Protein AF-A0A396J7H9-F1 (afdb_monomer_lite)

pLDDT: mean 82.08, std 14.5, range [37.91, 94.25]

InterPro domains:
  IPR004146 DC1 [PF03107] (6-38)
  IPR046349 C1-like domain superfamily [SSF57889] (6-44)

Secondary structure (DSSP, 8-state):
----------B-TTT--B--S--EEETTTTEEE-TTGGG--SEEE-SS-EEEP-S-PPP--

Sequence (61 aa):
MQIPPGNTPHYCNACEKDVNGFVYHCKSCGFDLHPCCAKLPMVLNDGEMKLYLYRKVSSPL

Structure (mmCIF, N/CA/C/O backbone):
data_AF-A0A396J7H9-F1
#
_entry.id   AF-A0A396J7H9-F1
#
loop_
_atom_site.group_PDB
_atom_site.id
_atom_site.type_symbol
_atom_site.label_atom_id
_atom_site.label_alt_id
_atom_site.label_comp_id
_atom_site.label_asym_id
_atom_site.label_entity_id
_atom_site.label_seq_id
_atom_site.pdbx_PDB_ins_code
_atom_site.Cartn_x
_atom_site.Cartn_y
_atom_site.Cartn_z
_atom_site.occupancy
_atom_site.B_iso_or_equiv
_atom_site.auth_seq_id
_atom_site.auth_comp_id
_atom_site.auth_asym_id
_atom_site.auth_atom_id
_atom_site.pdbx_PDB_model_num
ATOM 1 N N . MET A 1 1 ? 9.941 -15.691 -10.691 1.00 37.91 1 MET A N 1
ATOM 2 C CA . MET A 1 1 ? 9.382 -15.596 -12.057 1.00 37.91 1 MET A CA 1
ATOM 3 C C . MET A 1 1 ? 8.464 -14.375 -12.082 1.00 37.91 1 MET A C 1
ATOM 5 O O . MET A 1 1 ? 7.500 -14.425 -11.338 1.00 37.91 1 MET A O 1
ATOM 9 N N . GLN A 1 2 ? 8.639 -13.237 -12.755 1.00 44.00 2 GLN A N 1
ATOM 10 C CA . GLN A 1 2 ? 9.666 -12.483 -13.515 1.00 44.00 2 GLN A CA 1
ATOM 11 C C . GLN A 1 2 ? 9.317 -10.985 -13.224 1.00 44.00 2 GLN A C 1
ATOM 13 O O . GLN A 1 2 ? 8.195 -10.731 -12.794 1.00 44.00 2 GLN A O 1
ATOM 18 N N . ILE A 1 3 ? 10.166 -9.952 -13.331 1.00 51.41 3 ILE A N 1
ATOM 19 C CA . ILE A 1 3 ? 10.957 -9.477 -14.487 1.00 51.41 3 ILE A CA 1
ATOM 20 C C . ILE A 1 3 ? 12.121 -8.569 -13.992 1.00 51.41 3 ILE A C 1
ATOM 22 O O . ILE A 1 3 ? 11.883 -7.701 -13.156 1.00 51.41 3 ILE A O 1
ATOM 26 N N . PRO A 1 4 ? 13.345 -8.694 -14.544 1.00 49.94 4 PRO A N 1
ATOM 27 C CA . PRO A 1 4 ? 14.213 -7.588 -14.993 1.00 49.94 4 PRO A CA 1
ATOM 28 C C . PRO A 1 4 ? 14.152 -7.469 -16.542 1.00 49.94 4 PRO A C 1
ATOM 30 O O . PRO A 1 4 ? 13.770 -8.455 -17.173 1.00 49.94 4 PRO A O 1
ATOM 33 N N . PRO A 1 5 ? 14.583 -6.394 -17.235 1.00 50.84 5 PRO A N 1
ATOM 34 C CA . PRO A 1 5 ? 14.869 -5.021 -16.849 1.00 50.84 5 PRO A CA 1
ATOM 35 C C . PRO A 1 5 ? 13.916 -4.026 -17.549 1.00 50.84 5 PRO A C 1
ATOM 37 O O . PRO A 1 5 ? 13.762 -3.997 -18.768 1.00 50.84 5 PRO A O 1
ATOM 40 N N . GLY A 1 6 ? 13.354 -3.124 -16.764 1.00 52.56 6 GLY A N 1
ATOM 41 C CA . GLY A 1 6 ? 13.058 -1.764 -17.179 1.00 52.56 6 GLY A CA 1
ATOM 42 C C . GLY A 1 6 ? 13.517 -0.934 -16.000 1.00 52.56 6 GLY A C 1
ATOM 43 O O . GLY A 1 6 ? 13.075 -1.190 -14.886 1.00 52.56 6 GLY A O 1
ATOM 44 N N . ASN A 1 7 ? 14.439 0.005 -16.185 1.00 59.84 7 ASN A N 1
ATOM 45 C CA . ASN A 1 7 ? 14.892 0.893 -15.109 1.00 59.84 7 ASN A CA 1
ATOM 46 C C . ASN A 1 7 ? 13.783 1.880 -14.679 1.00 59.84 7 ASN A C 1
ATOM 48 O O . ASN A 1 7 ? 14.074 2.997 -14.268 1.00 59.84 7 ASN A O 1
ATOM 52 N N . THR A 1 8 ? 12.513 1.512 -14.863 1.00 65.12 8 THR A N 1
ATOM 53 C CA . THR A 1 8 ? 11.348 2.258 -14.421 1.00 65.12 8 THR A CA 1
ATOM 54 C C . THR A 1 8 ? 11.224 2.024 -12.924 1.00 65.12 8 THR A C 1
ATOM 56 O O . THR A 1 8 ? 10.905 0.902 -12.517 1.00 65.12 8 THR A O 1
ATOM 59 N N . PRO A 1 9 ? 11.514 3.038 -12.098 1.00 70.88 9 PRO A N 1
ATOM 60 C CA . PRO A 1 9 ? 11.341 2.918 -10.664 1.00 70.88 9 PRO A CA 1
ATOM 61 C C . PRO A 1 9 ? 9.864 2.631 -10.400 1.00 70.88 9 PRO A C 1
ATOM 63 O O . PRO A 1 9 ? 8.994 3.377 -10.852 1.00 70.88 9 PRO A O 1
ATOM 66 N N . HIS A 1 10 ? 9.574 1.537 -9.702 1.00 83.19 10 HIS A N 1
ATOM 67 C CA . HIS A 1 10 ? 8.240 1.324 -9.160 1.00 83.19 10 HIS A CA 1
ATOM 68 C C . HIS A 1 10 ? 8.101 2.162 -7.900 1.00 83.19 10 HIS A C 1
ATOM 70 O O . HIS A 1 10 ? 9.006 2.205 -7.068 1.00 83.19 10 HIS A O 1
ATOM 76 N N . TYR A 1 11 ? 6.953 2.804 -7.748 1.00 91.31 11 TYR A N 1
ATOM 77 C CA . TYR A 1 11 ? 6.696 3.715 -6.649 1.00 91.31 11 TYR A CA 1
ATOM 78 C C . TYR A 1 11 ? 5.472 3.252 -5.877 1.00 91.31 11 TYR A C 1
ATOM 80 O O . TYR A 1 11 ? 4.415 3.021 -6.456 1.00 91.31 11 TYR A O 1
ATOM 88 N N . CYS A 1 12 ? 5.604 3.106 -4.563 1.00 92.44 12 CYS A N 1
ATOM 89 C CA . CYS A 1 12 ? 4.496 2.657 -3.741 1.00 92.44 12 CYS A CA 1
ATOM 90 C C . CYS A 1 12 ? 3.484 3.786 -3.552 1.00 92.44 12 CYS A C 1
ATOM 92 O O . CYS A 1 12 ? 3.759 4.763 -2.855 1.00 92.44 12 CYS A O 1
ATOM 94 N N . ASN A 1 13 ? 2.276 3.617 -4.088 1.00 91.19 13 ASN A N 1
ATOM 95 C CA . ASN A 1 13 ? 1.199 4.603 -3.976 1.00 91.19 13 ASN A CA 1
ATOM 96 C C . ASN A 1 13 ? 0.697 4.818 -2.538 1.00 91.19 13 ASN A C 1
ATOM 98 O O . ASN A 1 13 ? -0.037 5.773 -2.301 1.00 91.19 13 ASN A O 1
ATOM 102 N N . ALA A 1 14 ? 1.046 3.938 -1.592 1.00 89.81 14 ALA A N 1
ATOM 103 C CA . ALA A 1 14 ? 0.609 4.049 -0.200 1.00 89.81 14 ALA A CA 1
ATOM 104 C C . ALA A 1 14 ? 1.592 4.818 0.689 1.00 89.81 14 ALA A C 1
ATOM 106 O O . ALA A 1 14 ? 1.168 5.656 1.475 1.00 89.81 14 ALA A O 1
ATOM 107 N N . CYS A 1 15 ? 2.889 4.505 0.613 1.00 91.62 15 CYS A N 1
ATOM 108 C CA . CYS A 1 15 ? 3.898 5.120 1.482 1.00 91.62 15 CYS A CA 1
ATOM 109 C C . CYS A 1 15 ? 4.772 6.147 0.766 1.00 91.62 15 CYS A C 1
ATOM 111 O O . CYS A 1 15 ? 5.643 6.734 1.403 1.00 91.62 15 CYS A O 1
ATOM 113 N N . GLU A 1 16 ? 4.542 6.340 -0.534 1.00 90.88 16 GLU A N 1
ATOM 114 C CA . GLU A 1 16 ? 5.204 7.359 -1.334 1.00 90.88 16 GLU A CA 1
ATOM 115 C C . GLU A 1 16 ? 6.736 7.176 -1.419 1.00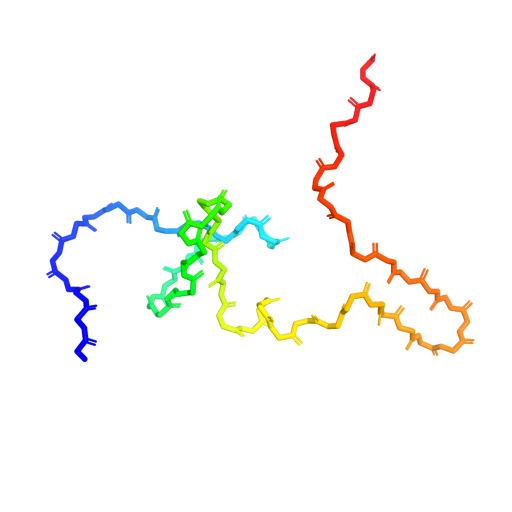 90.88 16 GLU A C 1
ATOM 117 O O . GLU A 1 16 ? 7.504 8.136 -1.484 1.00 90.88 16 GLU A O 1
ATOM 122 N N . LYS A 1 17 ? 7.189 5.914 -1.440 1.00 92.06 17 LYS A N 1
ATOM 123 C CA . LYS A 1 17 ? 8.607 5.522 -1.537 1.00 92.06 17 LYS A CA 1
ATOM 124 C C . LYS A 1 17 ? 8.848 4.539 -2.674 1.00 92.06 17 LYS A C 1
ATOM 126 O O . LYS A 1 17 ? 7.952 3.774 -3.041 1.00 92.06 17 LYS A O 1
ATOM 131 N N . ASP A 1 18 ? 10.088 4.495 -3.148 1.00 92.44 18 ASP A N 1
ATOM 132 C CA . ASP A 1 18 ? 10.534 3.540 -4.159 1.00 92.44 18 ASP A CA 1
ATOM 133 C C . ASP A 1 18 ? 10.364 2.084 -3.705 1.00 92.44 18 ASP A C 1
ATOM 135 O O . ASP A 1 18 ? 10.562 1.716 -2.539 1.00 92.44 18 ASP A O 1
ATOM 139 N N . VAL A 1 19 ? 9.997 1.225 -4.650 1.00 90.31 19 VAL A N 1
ATOM 140 C CA . VAL A 1 19 ? 9.901 -0.220 -4.471 1.00 90.31 19 VAL A CA 1
ATOM 141 C C . VAL A 1 19 ? 11.175 -0.859 -5.006 1.00 90.31 19 VAL A C 1
ATOM 143 O O . VAL A 1 19 ? 11.330 -1.090 -6.201 1.00 90.31 19 VAL A O 1
ATOM 146 N N . ASN A 1 20 ? 12.080 -1.198 -4.091 1.00 85.44 20 ASN A N 1
ATOM 147 C CA . ASN A 1 20 ? 13.259 -1.996 -4.407 1.00 85.44 20 ASN A CA 1
ATOM 148 C C . ASN A 1 20 ? 12.903 -3.484 -4.274 1.00 85.44 20 ASN A C 1
ATOM 150 O O . ASN A 1 20 ? 12.831 -4.013 -3.165 1.00 85.44 20 ASN A O 1
ATOM 154 N N . GLY A 1 21 ? 12.653 -4.159 -5.399 1.00 84.06 21 GLY A N 1
ATOM 155 C CA . GLY A 1 21 ? 12.356 -5.595 -5.444 1.00 84.06 21 GLY A CA 1
ATOM 156 C C . GLY A 1 21 ? 10.912 -5.909 -5.839 1.00 84.06 21 GLY A C 1
ATOM 157 O O . GLY A 1 21 ? 10.450 -5.479 -6.891 1.00 84.06 21 GLY A O 1
ATOM 158 N N . PHE A 1 22 ? 10.214 -6.721 -5.037 1.00 86.44 22 PHE A N 1
ATOM 159 C CA . PHE A 1 22 ? 8.859 -7.173 -5.370 1.00 86.44 22 PHE A CA 1
ATOM 160 C C . PHE A 1 22 ? 7.823 -6.061 -5.207 1.00 86.44 22 PHE A C 1
ATOM 162 O O . PHE A 1 22 ? 7.763 -5.402 -4.169 1.00 86.44 22 PHE A O 1
ATOM 169 N N . VAL A 1 23 ? 6.949 -5.942 -6.204 1.00 91.00 23 VAL A N 1
ATOM 170 C CA . VAL A 1 23 ? 5.805 -5.030 -6.221 1.00 91.00 23 VAL A CA 1
ATOM 171 C C . VAL A 1 23 ? 4.508 -5.824 -6.350 1.00 91.00 23 VAL A C 1
ATOM 173 O O . VAL A 1 23 ? 4.444 -6.824 -7.069 1.00 91.00 23 VAL A O 1
ATOM 176 N N . TYR A 1 24 ? 3.461 -5.383 -5.659 1.00 92.00 24 TYR A N 1
ATOM 177 C CA . TYR A 1 24 ? 2.094 -5.804 -5.937 1.00 92.00 24 TYR A CA 1
ATOM 178 C C . TYR A 1 24 ? 1.418 -4.750 -6.799 1.00 92.00 24 TYR A C 1
ATOM 180 O O . TYR A 1 24 ? 1.100 -3.662 -6.324 1.00 92.00 24 TYR A O 1
ATOM 188 N N . HIS A 1 25 ? 1.206 -5.103 -8.064 1.00 91.00 25 HIS A N 1
ATOM 189 C CA . HIS A 1 25 ? 0.538 -4.252 -9.033 1.00 91.00 25 HIS A CA 1
ATOM 190 C C . HIS A 1 25 ? -0.957 -4.579 -9.110 1.00 91.00 25 HIS A C 1
ATOM 192 O O . HIS A 1 25 ? -1.359 -5.705 -9.424 1.00 91.00 25 HIS A O 1
ATOM 198 N N . CYS A 1 26 ? -1.796 -3.581 -8.864 1.00 88.31 26 CYS A N 1
ATOM 199 C CA . CYS A 1 26 ? -3.237 -3.673 -9.022 1.00 88.31 26 CYS A CA 1
ATOM 200 C C . CYS A 1 26 ? -3.637 -3.249 -10.439 1.00 88.31 26 CYS A C 1
ATOM 202 O O . CYS A 1 26 ? -3.733 -2.059 -10.725 1.00 88.31 26 CYS A O 1
ATOM 204 N N . LYS A 1 27 ? -3.950 -4.214 -11.312 1.00 89.31 27 LYS A N 1
ATOM 205 C CA . LYS A 1 27 ? -4.333 -3.936 -12.712 1.00 89.31 27 LYS A CA 1
ATOM 206 C C . LYS A 1 27 ? -5.556 -3.023 -12.862 1.00 89.31 27 LYS A C 1
ATOM 208 O O . LYS A 1 27 ? -5.649 -2.304 -13.846 1.00 89.31 27 LYS A O 1
ATOM 213 N N . SER A 1 28 ? -6.503 -3.067 -11.925 1.00 90.81 28 SER A N 1
ATOM 214 C CA . SER A 1 28 ? -7.731 -2.264 -11.996 1.00 90.81 28 SER A CA 1
ATOM 215 C C . SER A 1 28 ? -7.520 -0.807 -11.587 1.00 90.81 28 SER A C 1
ATOM 217 O O . SER A 1 28 ? -8.132 0.082 -12.168 1.00 90.81 28 SER A O 1
ATOM 219 N N . CYS A 1 29 ? -6.669 -0.557 -10.590 1.00 86.56 29 CYS A N 1
ATOM 220 C CA . CYS A 1 29 ? -6.394 0.790 -10.083 1.00 86.56 29 CYS A CA 1
ATOM 221 C C . CYS A 1 29 ? -5.126 1.412 -10.687 1.00 86.56 29 CYS A C 1
ATOM 223 O O . CYS A 1 29 ? -4.921 2.611 -10.540 1.00 86.56 29 CYS A O 1
ATOM 225 N N . GLY A 1 30 ? -4.255 0.605 -11.301 1.00 88.38 30 GLY A N 1
ATOM 226 C CA . GLY A 1 30 ? -2.917 1.009 -11.738 1.00 88.38 30 GLY A CA 1
ATOM 227 C C . GLY A 1 30 ? -1.947 1.290 -10.585 1.00 88.38 30 GLY A C 1
ATOM 228 O O . GLY A 1 30 ? -0.928 1.931 -10.803 1.00 88.38 30 GLY A O 1
ATOM 229 N N . PHE A 1 31 ? -2.275 0.868 -9.359 1.00 89.31 31 PHE A N 1
ATOM 230 C CA . PHE A 1 31 ? -1.462 1.151 -8.174 1.00 89.31 31 PHE A CA 1
ATOM 231 C C . PHE A 1 31 ? -0.402 0.080 -7.961 1.00 89.31 31 PHE A C 1
ATOM 233 O O . PHE A 1 31 ? -0.702 -1.114 -8.007 1.00 89.31 31 PHE A O 1
ATOM 240 N N . ASP A 1 32 ? 0.795 0.536 -7.630 1.00 92.25 32 ASP A N 1
ATOM 241 C CA . ASP A 1 32 ? 1.918 -0.264 -7.179 1.00 92.25 32 ASP A CA 1
ATOM 242 C C . ASP A 1 32 ? 2.044 -0.138 -5.660 1.00 92.25 32 ASP A C 1
ATOM 244 O O . ASP A 1 32 ? 1.986 0.955 -5.094 1.00 92.25 32 ASP A O 1
ATOM 248 N N . LEU A 1 33 ? 2.200 -1.269 -4.974 1.00 91.88 33 LEU A N 1
ATOM 249 C CA . LEU A 1 33 ? 2.362 -1.314 -3.523 1.00 91.88 33 LEU A CA 1
ATOM 250 C C . LEU A 1 33 ? 3.539 -2.201 -3.131 1.00 9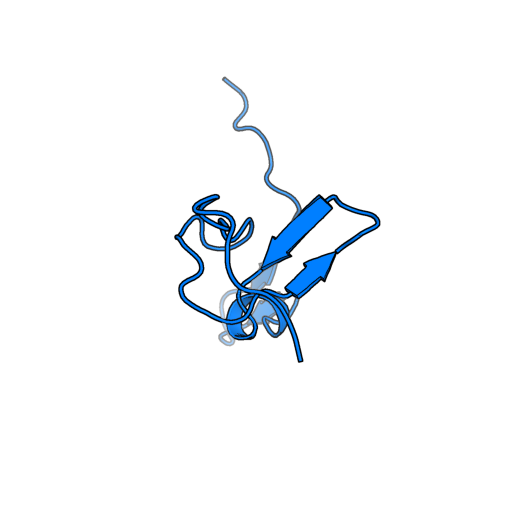1.88 33 LEU A C 1
ATOM 252 O O . LEU A 1 33 ? 3.745 -3.277 -3.700 1.00 91.88 33 LEU A O 1
ATOM 256 N N . HIS A 1 34 ? 4.263 -1.806 -2.079 1.00 94.25 34 HIS A N 1
ATOM 257 C CA . HIS A 1 34 ? 5.112 -2.756 -1.362 1.00 94.25 34 HIS A CA 1
ATOM 258 C C . HIS A 1 34 ? 4.245 -3.897 -0.803 1.00 94.25 34 HIS A C 1
ATOM 260 O O . HIS A 1 34 ? 3.136 -3.637 -0.318 1.00 94.25 34 HIS A O 1
ATOM 266 N N . PRO A 1 35 ? 4.754 -5.140 -0.743 1.00 92.62 35 PRO A N 1
ATOM 267 C CA . PRO A 1 35 ? 4.040 -6.246 -0.111 1.00 92.62 35 PRO A CA 1
ATOM 268 C C . PRO 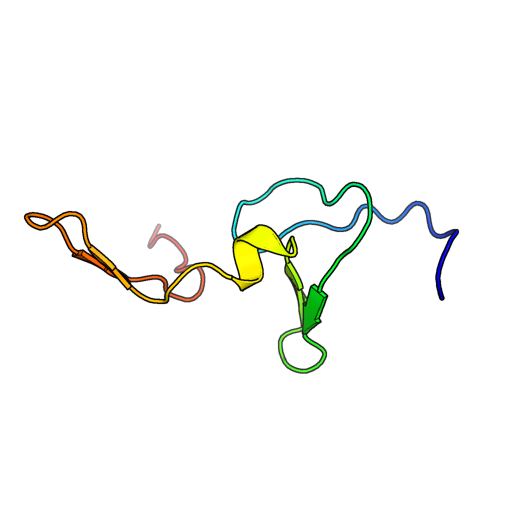A 1 35 ? 3.630 -5.977 1.345 1.00 92.62 35 PRO A C 1
ATOM 270 O O . PRO A 1 35 ? 2.616 -6.503 1.797 1.00 92.62 35 PRO A O 1
ATOM 273 N N . CYS A 1 36 ? 4.390 -5.163 2.089 1.00 92.56 36 CYS A N 1
ATOM 274 C CA . CYS A 1 36 ? 4.025 -4.739 3.444 1.00 92.56 36 CYS A CA 1
ATOM 275 C C . CYS A 1 36 ? 2.895 -3.697 3.450 1.00 92.56 36 CYS A C 1
ATOM 277 O O . CYS A 1 36 ? 1.965 -3.825 4.240 1.00 92.56 36 CYS A O 1
ATOM 279 N N . CYS A 1 37 ? 2.918 -2.720 2.539 1.00 92.06 37 CYS A N 1
ATOM 280 C CA . CYS A 1 37 ? 1.867 -1.710 2.411 1.00 92.06 37 CYS A CA 1
ATOM 281 C C . CYS A 1 37 ? 0.527 -2.323 1.993 1.00 92.06 37 CYS A C 1
ATOM 283 O O . CYS A 1 37 ? -0.513 -1.933 2.510 1.00 92.06 37 CYS A O 1
ATOM 285 N N . ALA A 1 38 ? 0.546 -3.330 1.118 1.00 90.56 38 ALA A N 1
ATOM 286 C CA . ALA A 1 38 ? -0.658 -4.061 0.724 1.00 90.56 38 ALA A CA 1
ATOM 287 C C . ALA A 1 38 ? -1.275 -4.902 1.858 1.00 90.56 38 ALA A C 1
ATOM 289 O O . ALA A 1 38 ? -2.431 -5.303 1.761 1.00 90.56 38 ALA A O 1
ATOM 290 N N . LYS A 1 39 ? -0.510 -5.191 2.920 1.00 91.00 39 LYS A N 1
ATOM 291 C CA . LYS A 1 39 ? -0.977 -5.927 4.104 1.00 91.00 39 LYS A CA 1
ATOM 292 C C . LYS A 1 39 ? -1.484 -5.014 5.221 1.00 91.00 39 LYS A C 1
ATOM 294 O O . LYS A 1 39 ? -1.906 -5.526 6.256 1.00 91.00 39 LYS A O 1
ATOM 299 N N . LEU A 1 40 ? -1.423 -3.691 5.054 1.00 89.56 40 LEU A N 1
ATOM 300 C CA . LEU A 1 40 ? -1.932 -2.771 6.065 1.00 89.56 40 LEU A CA 1
ATOM 301 C C . LEU A 1 40 ? -3.453 -2.935 6.213 1.00 89.56 40 LEU A C 1
ATOM 303 O O . LEU A 1 40 ? -4.161 -3.032 5.207 1.00 89.56 40 LEU A O 1
ATOM 307 N N . PRO A 1 41 ? -3.977 -2.963 7.450 1.00 90.25 41 PRO A N 1
ATOM 308 C CA . PRO A 1 41 ? -5.413 -3.006 7.669 1.00 90.25 41 PRO A CA 1
ATOM 309 C C . PRO A 1 41 ? -6.043 -1.675 7.251 1.00 90.25 41 PRO A C 1
ATOM 311 O O . PRO A 1 41 ? -5.436 -0.618 7.404 1.00 90.25 41 PRO A O 1
ATOM 314 N N . MET A 1 42 ? -7.299 -1.707 6.797 1.00 88.25 42 MET A N 1
ATOM 315 C CA . MET A 1 42 ? -8.038 -0.479 6.458 1.00 88.25 42 MET A CA 1
ATOM 316 C C . MET A 1 42 ? -8.221 0.466 7.654 1.00 88.25 42 MET A C 1
ATOM 318 O O . MET A 1 42 ? -8.434 1.660 7.456 1.00 88.25 42 MET A O 1
ATOM 322 N N . VAL A 1 43 ? -8.140 -0.058 8.882 1.00 90.94 43 VAL A N 1
ATOM 323 C CA . VAL A 1 43 ? -8.234 0.726 10.114 1.00 90.94 43 VAL A CA 1
ATOM 324 C C . VAL A 1 43 ? -7.068 0.369 11.027 1.00 90.94 43 VAL A C 1
ATOM 326 O O . VAL A 1 4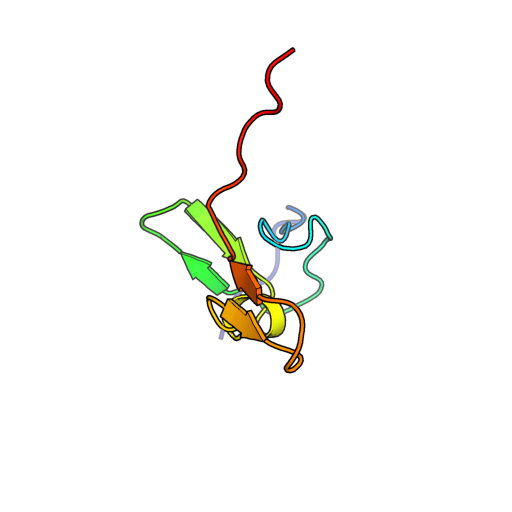3 ? -6.938 -0.782 11.449 1.00 90.94 43 VAL A O 1
ATOM 329 N N . LEU A 1 44 ? -6.242 1.358 11.353 1.00 89.06 44 LEU A N 1
ATOM 330 C CA . LEU A 1 44 ? -5.256 1.256 12.423 1.00 89.06 44 LEU A CA 1
ATOM 331 C C . LEU A 1 44 ? -5.930 1.720 13.711 1.00 89.06 44 LEU A C 1
ATOM 333 O O . LEU A 1 44 ? -6.462 2.827 13.767 1.00 89.06 44 LEU A O 1
ATOM 337 N N . ASN A 1 45 ? -5.949 0.849 14.716 1.00 90.31 45 ASN A N 1
ATOM 338 C CA . ASN A 1 45 ? -6.551 1.126 16.014 1.00 90.31 45 ASN A CA 1
ATOM 339 C C . ASN A 1 45 ? -5.495 0.854 17.085 1.00 90.31 45 ASN A C 1
ATOM 341 O O . ASN A 1 45 ? -5.009 -0.273 17.165 1.00 90.31 45 ASN A O 1
ATOM 345 N N . ASP A 1 46 ? -5.161 1.852 17.898 1.00 87.75 46 ASP A N 1
ATOM 346 C CA . ASP A 1 46 ? -4.264 1.699 19.055 1.00 87.75 46 ASP A CA 1
ATOM 347 C C . ASP A 1 46 ? -5.016 1.668 20.401 1.00 87.75 46 ASP A C 1
ATOM 349 O O . ASP A 1 46 ? -4.402 1.547 21.455 1.00 87.75 46 ASP A O 1
ATOM 353 N N . GLY A 1 47 ? -6.351 1.720 20.358 1.00 89.12 47 GLY A N 1
ATOM 354 C CA . GLY A 1 47 ? -7.238 1.705 21.525 1.00 89.12 47 GLY A CA 1
ATOM 355 C C . GLY A 1 47 ? -7.852 3.069 21.834 1.00 89.12 47 GLY A C 1
ATOM 356 O O . GLY A 1 47 ? -8.987 3.121 22.303 1.00 89.12 47 GLY A O 1
ATOM 357 N N . GLU A 1 48 ? -7.171 4.155 21.477 1.00 92.06 48 GLU A N 1
ATOM 358 C CA . GLU A 1 48 ? -7.632 5.529 21.713 1.00 92.06 48 GLU A CA 1
ATOM 359 C C . GLU A 1 48 ? -7.944 6.248 20.399 1.00 92.06 48 GLU A C 1
ATOM 361 O O . GLU A 1 48 ? -8.919 6.995 20.301 1.00 92.06 48 GLU A O 1
ATOM 366 N N . MET A 1 49 ? -7.167 5.966 19.354 1.00 90.25 49 MET A N 1
ATOM 367 C CA . MET A 1 49 ? -7.306 6.562 18.038 1.00 90.25 49 MET A CA 1
ATOM 368 C C . MET A 1 49 ? -7.588 5.512 16.969 1.00 90.25 49 MET A C 1
ATOM 370 O O . MET A 1 49 ? -7.067 4.394 16.967 1.00 90.25 49 MET A O 1
ATOM 374 N N . LYS A 1 50 ? -8.443 5.906 16.022 1.00 92.31 50 LYS A N 1
ATOM 375 C CA . LYS A 1 50 ? -8.770 5.122 14.832 1.00 92.31 50 LYS A CA 1
ATOM 376 C C . LYS A 1 50 ? -8.370 5.905 13.597 1.00 92.31 50 LYS A C 1
ATOM 378 O O . LYS A 1 50 ? -8.967 6.939 13.299 1.00 92.31 50 LYS A O 1
ATOM 383 N N . LEU A 1 51 ? -7.383 5.400 12.871 1.00 89.56 51 LEU A N 1
ATOM 384 C CA . LEU A 1 51 ? -6.962 5.959 11.593 1.00 89.56 51 LEU A CA 1
ATOM 385 C C . LEU A 1 51 ? -7.529 5.093 10.474 1.00 89.56 51 LEU A C 1
ATOM 387 O O . LEU A 1 51 ? -7.290 3.887 10.437 1.00 89.56 51 LEU A O 1
ATOM 391 N N . TYR A 1 52 ? -8.273 5.714 9.564 1.00 88.94 52 TYR A N 1
ATOM 392 C CA . TYR A 1 52 ? -8.872 5.043 8.415 1.00 88.94 52 TYR A CA 1
ATOM 393 C C . TYR A 1 52 ? -8.035 5.317 7.171 1.00 88.94 52 TYR A C 1
ATOM 395 O O . TYR A 1 52 ? -7.787 6.473 6.828 1.00 88.94 52 TYR A O 1
ATOM 403 N N . LEU A 1 53 ? -7.619 4.258 6.483 1.00 84.62 53 LEU A N 1
ATOM 404 C CA . LEU A 1 53 ? -6.939 4.375 5.200 1.00 84.62 53 LEU A CA 1
ATOM 405 C C . LEU A 1 53 ? -7.965 4.665 4.101 1.00 84.62 53 LEU A C 1
ATOM 407 O O . LEU A 1 53 ? -8.907 3.901 3.893 1.00 84.62 53 LEU A O 1
ATOM 411 N N . TYR A 1 54 ? -7.760 5.759 3.374 1.00 82.56 54 TYR A N 1
ATOM 412 C CA . TYR A 1 54 ? -8.592 6.184 2.251 1.00 82.56 54 TYR A CA 1
ATOM 413 C C . TYR A 1 54 ? -7.740 6.404 0.994 1.00 82.56 54 TYR A C 1
ATOM 415 O O . TYR A 1 54 ? -6.512 6.497 1.055 1.00 82.56 54 TYR A O 1
ATOM 423 N N . ARG A 1 55 ? -8.385 6.514 -0.175 1.00 79.44 55 ARG A N 1
ATOM 424 C CA . ARG A 1 55 ? -7.700 6.963 -1.400 1.00 79.44 55 ARG A CA 1
ATOM 425 C C . ARG A 1 55 ? -7.212 8.391 -1.212 1.00 79.44 55 ARG A C 1
ATOM 427 O O . ARG A 1 55 ? -8.024 9.218 -0.814 1.00 79.44 55 ARG A O 1
ATOM 434 N N . LYS A 1 56 ? -5.943 8.660 -1.547 1.00 72.94 56 LYS A N 1
ATOM 435 C CA . LYS A 1 56 ? -5.304 9.985 -1.484 1.00 72.94 56 LYS A CA 1
ATOM 436 C C . LYS A 1 56 ? -6.319 11.095 -1.781 1.00 72.94 56 LYS A C 1
ATOM 438 O O . LYS A 1 56 ? -6.759 11.228 -2.921 1.00 72.94 56 LYS A O 1
ATOM 443 N N . VAL A 1 57 ? -6.715 11.845 -0.754 1.00 71.94 57 VAL A N 1
ATOM 444 C CA . VAL A 1 57 ? -7.532 13.047 -0.945 1.00 71.94 57 VAL A CA 1
ATOM 445 C C . VAL A 1 57 ? -6.596 14.158 -1.376 1.00 71.94 57 VAL A C 1
ATOM 447 O O . VAL A 1 57 ? -5.548 14.375 -0.767 1.00 71.94 57 VAL A O 1
ATOM 450 N N . SER A 1 58 ? -6.967 14.856 -2.441 1.00 73.25 58 SER A N 1
ATOM 451 C CA . SER A 1 58 ? -6.361 16.138 -2.765 1.00 73.25 58 SER A CA 1
ATOM 452 C C . SER A 1 58 ? -6.639 17.087 -1.603 1.00 73.25 58 SER A C 1
ATOM 454 O O . SER A 1 58 ? -7.791 17.231 -1.192 1.00 73.25 58 SER A O 1
ATOM 456 N N . SER A 1 59 ? -5.598 17.717 -1.058 1.00 69.06 59 SER A N 1
ATOM 457 C CA . SER A 1 59 ? -5.795 18.840 -0.146 1.00 69.06 59 SER A CA 1
ATOM 458 C C . SER A 1 59 ? -6.622 19.903 -0.877 1.00 69.06 59 SER A C 1
ATOM 460 O O . SER A 1 59 ? -6.250 20.249 -2.005 1.00 69.06 59 SER A O 1
ATOM 462 N N . PRO A 1 60 ? -7.719 20.410 -0.294 1.00 67.75 60 PRO A N 1
ATOM 463 C CA . PRO A 1 60 ? -8.366 21.593 -0.834 1.00 67.75 60 PRO A CA 1
ATOM 464 C C . PRO A 1 60 ? -7.369 22.747 -0.686 1.00 67.75 60 PRO A C 1
ATOM 466 O O . PRO A 1 60 ? -7.059 23.154 0.433 1.00 67.75 60 PRO A O 1
ATOM 469 N N . LEU A 1 61 ? -6.781 23.173 -1.80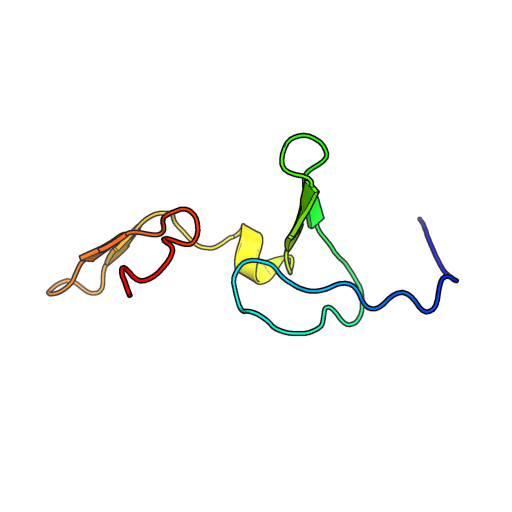6 1.00 49.62 61 LEU A N 1
ATOM 470 C CA . LEU A 1 61 ? -6.164 24.495 -1.906 1.00 49.62 61 LEU A CA 1
ATOM 471 C C . LEU A 1 61 ? -7.266 25.554 -1.856 1.00 49.62 61 LEU A C 1
ATOM 473 O O . LEU A 1 61 ? -8.325 25.307 -2.481 1.00 49.62 61 LEU A O 1
#

Foldseek 3Di:
DDDDDDVPFQAAQQPRHTDDDDWDADPVVRGTHDPVSVPDDQW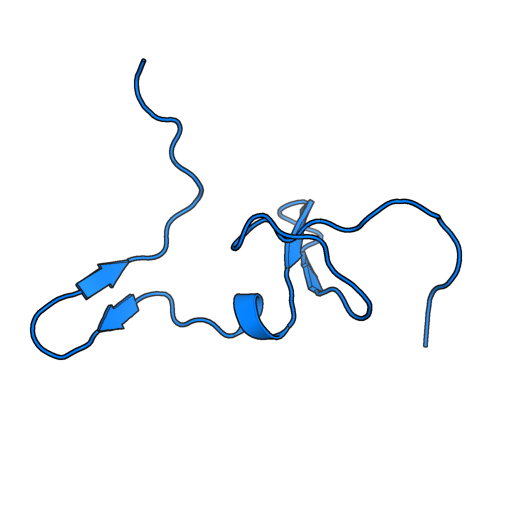DDPPPDIDGDDRDDDDDD

Organism: Medicago truncatula (NCBI:txid3880)

Radius of gyration: 14.31 Å; chains: 1; bounding box: 24×40×39 Å